Protein AF-M0J5X9-F1 (afdb_monomer_lite)

InterPro domains:
  IPR025234 YjzH-like [PF13783] (4-45)

Sequence (56 aa):
MPSYEYKTLDVDTGMFGSSSVPTEKLNELGADGWEVVAPITENSGQTAGLLLQRER

Foldseek 3Di:
DWDKDKDKDFDPWCPQPPHDDPQVVVCVVPDPQKGFDDFDADPVRTGGITMIMHTD

Organism: NCBI:txid662477

Structure (mmCIF, N/CA/C/O backbone):
data_AF-M0J5X9-F1
#
_entry.id   AF-M0J5X9-F1
#
loop_
_atom_site.group_PDB
_atom_site.id
_atom_site.type_symbol
_atom_site.label_atom_id
_atom_site.label_alt_id
_atom_site.label_comp_id
_atom_site.label_asym_id
_atom_site.label_entity_id
_atom_site.label_seq_id
_atom_site.pdbx_PDB_ins_code
_atom_site.Cartn_x
_atom_site.Cartn_y
_atom_site.Cartn_z
_atom_site.occupancy
_atom_site.B_iso_or_equiv
_atom_site.auth_seq_id
_atom_site.auth_comp_id
_atom_site.auth_asym_id
_atom_site.auth_atom_id
_atom_site.pdbx_PDB_model_num
ATOM 1 N N . MET A 1 1 ? -9.322 3.881 24.694 1.00 65.44 1 MET A N 1
ATOM 2 C CA . MET A 1 1 ? -8.277 4.119 23.678 1.00 65.44 1 MET A CA 1
ATOM 3 C C . MET A 1 1 ? -8.571 3.171 22.537 1.00 65.44 1 MET A C 1
ATOM 5 O O . MET A 1 1 ? -8.819 2.012 22.854 1.00 65.44 1 MET A O 1
ATOM 9 N N . PRO A 1 2 ? -8.620 3.640 21.284 1.00 79.56 2 PRO A N 1
ATOM 10 C CA . PRO A 1 2 ? -8.809 2.746 20.149 1.00 79.56 2 PRO A CA 1
ATOM 11 C C . PRO A 1 2 ? -7.636 1.763 20.076 1.00 79.56 2 PRO A C 1
ATOM 13 O O . PRO A 1 2 ? -6.486 2.142 20.323 1.00 79.56 2 PRO A O 1
ATOM 16 N N . SER A 1 3 ? -7.938 0.498 19.804 1.00 90.94 3 SER A N 1
ATOM 17 C CA . SER A 1 3 ? -6.940 -0.528 19.500 1.00 90.94 3 SER A CA 1
ATOM 18 C C . SER A 1 3 ? -6.919 -0.769 18.000 1.00 90.94 3 SER A C 1
ATOM 20 O O . SER A 1 3 ? -7.972 -0.762 17.377 1.00 90.94 3 SER A O 1
ATOM 22 N N . TYR A 1 4 ? -5.741 -0.996 17.426 1.00 92.88 4 TYR A N 1
ATOM 23 C CA . TYR A 1 4 ? -5.595 -1.235 15.992 1.00 92.88 4 TYR A CA 1
ATOM 24 C C . TYR A 1 4 ? -5.008 -2.618 15.724 1.00 92.88 4 TYR A C 1
ATOM 26 O O . TYR A 1 4 ? -4.133 -3.090 16.455 1.00 92.88 4 TYR A O 1
ATOM 34 N N . GLU A 1 5 ? -5.491 -3.252 14.662 1.00 94.81 5 GLU A N 1
ATOM 35 C CA . GLU A 1 5 ? -4.886 -4.426 14.043 1.00 94.81 5 GLU A CA 1
ATOM 36 C C . GLU A 1 5 ? -4.061 -3.990 12.831 1.00 94.81 5 GLU A C 1
ATOM 38 O O . GLU A 1 5 ? -4.446 -3.066 12.115 1.00 94.81 5 GLU A O 1
ATOM 43 N N . TYR A 1 6 ? -2.944 -4.677 12.587 1.00 94.50 6 TYR A N 1
ATOM 44 C CA . TYR A 1 6 ? -2.047 -4.403 11.465 1.00 94.50 6 TYR A CA 1
ATOM 45 C C . TYR A 1 6 ? -1.804 -5.670 10.655 1.00 94.50 6 TYR A C 1
ATOM 47 O O . TYR A 1 6 ? -1.673 -6.758 11.220 1.00 94.50 6 TYR A O 1
ATOM 55 N N . LYS A 1 7 ? -1.701 -5.523 9.334 1.00 94.62 7 LYS A N 1
ATOM 56 C CA . LYS A 1 7 ? -1.247 -6.590 8.437 1.00 94.62 7 LYS A CA 1
ATOM 57 C C . LYS A 1 7 ? -0.475 -6.016 7.260 1.00 94.62 7 LYS A C 1
ATOM 59 O O . LYS A 1 7 ? -0.636 -4.847 6.911 1.00 94.62 7 LYS A O 1
ATOM 64 N N . THR A 1 8 ? 0.320 -6.861 6.623 1.00 94.44 8 THR A N 1
ATOM 65 C CA . THR A 1 8 ? 0.985 -6.541 5.363 1.00 94.44 8 THR A CA 1
ATOM 66 C C . THR A 1 8 ? 0.260 -7.211 4.204 1.00 94.44 8 THR A C 1
ATOM 68 O O . THR A 1 8 ? -0.292 -8.304 4.345 1.00 94.44 8 THR A O 1
ATOM 71 N N . LEU A 1 9 ? 0.241 -6.535 3.062 1.00 91.56 9 LEU A N 1
ATOM 72 C CA . LEU A 1 9 ? -0.153 -7.107 1.783 1.00 91.56 9 LEU A CA 1
ATOM 73 C C . LEU A 1 9 ? 1.049 -7.015 0.852 1.00 91.56 9 LEU A C 1
ATOM 75 O O . LEU A 1 9 ? 1.511 -5.909 0.567 1.00 91.56 9 LEU A O 1
ATOM 79 N N . ASP A 1 10 ? 1.541 -8.158 0.395 1.00 91.44 10 ASP A N 1
ATOM 80 C CA . ASP A 1 10 ? 2.605 -8.190 -0.600 1.00 91.44 10 ASP A CA 1
ATOM 81 C C . ASP A 1 10 ? 2.047 -7.743 -1.952 1.00 91.44 10 ASP A C 1
ATOM 83 O O . ASP A 1 10 ? 0.930 -8.100 -2.338 1.00 91.44 10 ASP A O 1
ATOM 87 N N . VAL A 1 11 ? 2.825 -6.932 -2.659 1.00 88.56 11 VAL A N 1
ATOM 88 C CA . VAL A 1 11 ? 2.524 -6.509 -4.026 1.00 88.56 11 VAL A CA 1
ATOM 89 C C . VAL A 1 11 ? 3.684 -6.903 -4.917 1.00 88.56 11 VAL A C 1
ATOM 91 O O . VAL A 1 11 ? 4.831 -6.943 -4.473 1.00 88.56 11 VAL A O 1
ATOM 94 N N . ASP A 1 12 ? 3.404 -7.155 -6.191 1.00 88.38 12 ASP A N 1
ATOM 95 C CA . ASP A 1 12 ? 4.474 -7.433 -7.138 1.00 88.38 12 ASP A CA 1
ATOM 96 C C . ASP A 1 12 ? 5.418 -6.230 -7.225 1.00 88.38 12 ASP A C 1
ATOM 98 O O . ASP A 1 12 ? 4.995 -5.088 -7.453 1.00 88.38 12 ASP A O 1
ATOM 102 N N . THR A 1 13 ? 6.713 -6.486 -7.048 1.00 80.69 13 THR A N 1
ATOM 103 C CA . THR A 1 13 ? 7.735 -5.446 -7.114 1.00 80.69 13 THR A CA 1
ATOM 104 C C . THR A 1 13 ? 7.652 -4.730 -8.462 1.00 80.69 13 THR A C 1
ATOM 106 O O . THR A 1 13 ? 7.746 -5.339 -9.527 1.00 80.69 13 THR A O 1
ATOM 109 N N . GLY A 1 14 ? 7.463 -3.411 -8.419 1.00 80.50 14 GLY A N 1
ATOM 110 C CA . GLY A 1 14 ? 7.302 -2.589 -9.620 1.00 80.50 14 GLY A CA 1
ATOM 111 C C . GLY A 1 14 ? 5.858 -2.410 -10.102 1.00 80.50 14 GLY A C 1
ATOM 112 O O . GLY A 1 14 ? 5.664 -1.674 -11.067 1.00 80.50 14 GLY A O 1
ATOM 113 N N . MET A 1 15 ? 4.849 -2.961 -9.411 1.00 86.62 15 MET A N 1
ATOM 114 C CA . MET A 1 15 ? 3.421 -2.717 -9.693 1.00 86.62 15 MET A CA 1
ATOM 115 C C . MET A 1 15 ? 3.088 -1.219 -9.789 1.00 86.62 15 MET A C 1
ATOM 117 O O . MET A 1 15 ? 2.316 -0.799 -10.649 1.00 86.62 15 MET A O 1
ATOM 121 N N . PHE A 1 16 ? 3.701 -0.399 -8.932 1.00 85.00 16 PHE A N 1
ATOM 122 C CA . PHE A 1 16 ? 3.518 1.057 -8.916 1.00 85.00 16 PHE A CA 1
ATOM 123 C C . PHE A 1 16 ? 4.564 1.820 -9.755 1.00 85.00 16 PHE A C 1
ATOM 125 O O . PHE A 1 16 ? 4.505 3.047 -9.868 1.00 85.00 16 PHE A O 1
ATOM 132 N N . GLY A 1 17 ? 5.517 1.114 -10.372 1.00 81.50 17 GLY A N 1
ATOM 133 C CA . GLY A 1 17 ? 6.617 1.707 -11.130 1.00 81.50 17 GLY A CA 1
ATOM 134 C C . GLY A 1 17 ? 7.408 2.724 -10.304 1.00 81.50 17 GLY A C 1
ATOM 135 O O . GLY A 1 17 ? 7.798 2.452 -9.172 1.00 81.50 17 GLY A O 1
ATOM 136 N N . SER A 1 18 ? 7.639 3.905 -10.880 1.00 76.62 18 SER A N 1
ATOM 137 C CA . SER A 1 18 ? 8.253 5.057 -10.205 1.00 76.62 18 SER A CA 1
ATOM 138 C C . SER A 1 18 ? 7.230 6.032 -9.608 1.00 76.62 18 SER A C 1
ATOM 140 O O . SER A 1 18 ? 7.595 7.142 -9.226 1.00 76.62 18 SER A O 1
ATOM 142 N N . SER A 1 19 ? 5.943 5.676 -9.607 1.00 78.88 19 SER A N 1
ATOM 143 C CA . SER A 1 19 ? 4.877 6.540 -9.095 1.00 78.88 19 SER A CA 1
ATOM 144 C C . SER A 1 19 ? 4.655 6.295 -7.607 1.00 78.88 19 SER A C 1
ATOM 146 O O . SER A 1 19 ? 4.875 5.196 -7.101 1.00 78.88 19 SER A O 1
ATOM 148 N N . SER A 1 20 ? 4.176 7.316 -6.898 1.00 85.69 20 SER A N 1
ATOM 149 C CA . SER A 1 20 ? 3.724 7.153 -5.518 1.00 85.69 20 SER A CA 1
ATOM 150 C C . SER A 1 20 ? 2.529 6.203 -5.460 1.00 85.69 20 SER A C 1
ATOM 152 O O . SER A 1 20 ? 1.617 6.306 -6.286 1.00 85.69 20 SER A O 1
ATOM 154 N N . VAL A 1 21 ? 2.493 5.332 -4.452 1.00 89.69 21 VAL A N 1
ATOM 155 C CA . VAL A 1 21 ? 1.337 4.464 -4.198 1.00 89.69 21 VAL A CA 1
ATOM 156 C C . VAL A 1 21 ? 0.088 5.324 -3.963 1.00 89.69 21 VAL A C 1
ATOM 158 O O . VAL A 1 21 ? 0.113 6.182 -3.078 1.00 89.69 21 VAL A O 1
ATOM 161 N N . PRO A 1 22 ? -1.007 5.125 -4.718 1.00 90.44 22 PRO A N 1
ATOM 162 C CA . PRO A 1 22 ? -2.205 5.951 -4.617 1.00 90.44 22 PRO A CA 1
ATOM 163 C C . PRO A 1 22 ? -3.081 5.512 -3.432 1.00 90.44 22 PRO A C 1
ATOM 165 O O . PRO A 1 22 ? -4.171 4.978 -3.624 1.00 90.44 22 PRO A O 1
ATOM 168 N N . THR A 1 23 ? -2.595 5.711 -2.206 1.00 91.38 23 THR A N 1
ATOM 169 C CA . THR A 1 23 ? -3.222 5.221 -0.964 1.00 91.38 23 THR A CA 1
ATOM 170 C C . THR A 1 23 ? -4.679 5.656 -0.807 1.00 91.38 23 THR A C 1
ATOM 172 O O . THR A 1 23 ? -5.518 4.818 -0.500 1.00 91.38 23 THR A O 1
ATOM 175 N N . GLU A 1 24 ? -5.009 6.918 -1.098 1.00 90.81 24 GLU A N 1
ATOM 176 C CA . GLU A 1 24 ? -6.388 7.433 -1.040 1.00 90.81 24 GLU A CA 1
ATOM 177 C C . GLU A 1 24 ? -7.335 6.632 -1.942 1.00 90.81 24 GLU A C 1
ATOM 179 O O . GLU A 1 24 ? -8.355 6.126 -1.484 1.00 90.81 24 GLU A O 1
ATOM 184 N N . LYS A 1 25 ? -6.943 6.419 -3.204 1.00 90.81 25 LYS A N 1
ATOM 185 C CA . LYS A 1 25 ? -7.740 5.649 -4.170 1.00 90.81 25 LYS A CA 1
ATOM 186 C C . LYS A 1 25 ? -7.854 4.180 -3.777 1.00 90.81 25 LYS A C 1
ATOM 188 O O . LYS A 1 25 ? -8.885 3.565 -4.010 1.00 90.81 25 LYS A O 1
ATOM 193 N N . LEU A 1 26 ? -6.801 3.598 -3.200 1.00 90.69 26 LEU A N 1
ATOM 194 C CA . LEU A 1 26 ? -6.850 2.222 -2.700 1.00 90.69 26 LEU A CA 1
ATOM 195 C C . LEU A 1 26 ? -7.816 2.093 -1.515 1.00 90.69 26 LEU A C 1
ATOM 197 O O . LEU A 1 26 ? -8.531 1.099 -1.425 1.00 90.69 26 LEU A O 1
ATOM 201 N N . ASN A 1 27 ? -7.882 3.106 -0.651 1.00 93.00 27 ASN A N 1
ATOM 202 C CA . ASN A 1 27 ? -8.802 3.126 0.485 1.00 93.00 27 ASN A CA 1
ATOM 203 C C . ASN A 1 27 ? -10.259 3.348 0.053 1.00 93.00 27 ASN A C 1
ATOM 205 O O . ASN A 1 27 ? -11.152 2.765 0.660 1.00 93.00 27 ASN A O 1
ATOM 209 N N . GLU A 1 28 ? -10.511 4.091 -1.032 1.00 91.00 28 GLU A N 1
ATOM 210 C CA . GLU A 1 28 ? -11.849 4.195 -1.642 1.00 91.00 28 GLU A CA 1
ATOM 211 C C . GLU A 1 28 ? -12.385 2.841 -2.127 1.00 91.00 28 GLU A C 1
ATOM 213 O O . GLU A 1 28 ? -13.589 2.595 -2.062 1.00 91.00 28 GLU A O 1
ATOM 218 N N . LEU A 1 29 ? -11.501 1.953 -2.601 1.00 85.25 29 LEU A N 1
ATOM 219 C CA . LEU A 1 29 ? -11.891 0.611 -3.042 1.00 85.25 29 LEU A CA 1
ATOM 220 C C . LEU A 1 29 ? -12.305 -0.292 -1.875 1.00 85.25 29 LEU A C 1
ATOM 222 O O . LEU A 1 29 ? -13.074 -1.219 -2.103 1.00 85.25 29 LEU A O 1
ATOM 226 N N . GLY A 1 30 ? -11.826 0.001 -0.659 1.00 72.44 30 GLY A N 1
ATOM 227 C CA . GLY A 1 30 ? -12.286 -0.566 0.609 1.00 72.44 30 GLY A CA 1
ATOM 228 C C . GLY A 1 30 ? -12.159 -2.090 0.730 1.00 72.44 30 GLY A C 1
ATOM 229 O O . GLY A 1 30 ? -12.947 -2.842 0.166 1.00 72.44 30 GLY A O 1
ATOM 230 N N . ALA A 1 31 ? -11.227 -2.573 1.558 1.00 77.06 31 ALA A N 1
ATOM 231 C CA . ALA A 1 31 ? -11.088 -4.004 1.853 1.00 77.06 31 ALA A CA 1
ATOM 232 C C . ALA A 1 31 ? -11.433 -4.309 3.319 1.00 77.06 31 ALA A C 1
ATOM 234 O O . ALA A 1 31 ? -10.578 -4.168 4.183 1.00 77.06 31 ALA A O 1
ATOM 235 N N . ASP A 1 32 ? -12.660 -4.746 3.624 1.00 82.75 32 ASP A N 1
ATOM 236 C CA . ASP A 1 32 ? -13.073 -5.247 4.957 1.00 82.75 32 ASP A CA 1
ATOM 237 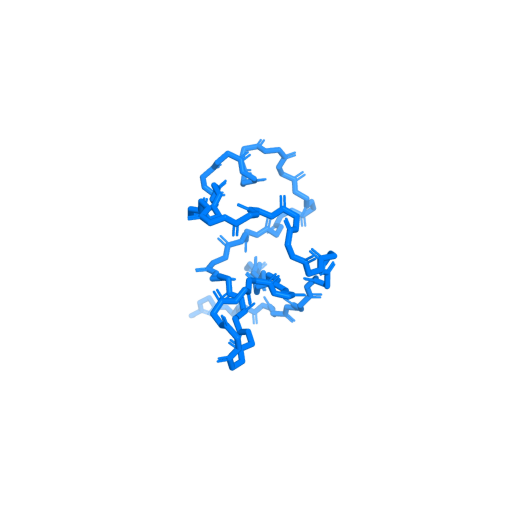C C . ASP A 1 32 ? -12.655 -4.364 6.160 1.00 82.75 32 ASP A C 1
ATOM 239 O O . ASP A 1 32 ? -12.202 -4.860 7.203 1.00 82.75 32 ASP A O 1
ATOM 243 N N . GLY A 1 33 ? -12.772 -3.041 6.004 1.00 87.44 33 GLY A N 1
ATOM 244 C CA . GLY A 1 33 ? -12.397 -2.053 7.024 1.00 87.44 33 GLY A CA 1
ATOM 245 C C . GLY A 1 33 ? -10.889 -1.829 7.184 1.00 87.44 33 GLY A C 1
ATOM 246 O O . GLY A 1 33 ? -10.475 -1.186 8.140 1.00 87.44 33 GLY A O 1
ATOM 247 N N . TRP A 1 34 ? -10.066 -2.372 6.287 1.00 93.31 34 TRP A N 1
ATOM 248 C CA . TRP A 1 34 ? -8.629 -2.131 6.250 1.00 93.31 34 TRP A CA 1
ATOM 249 C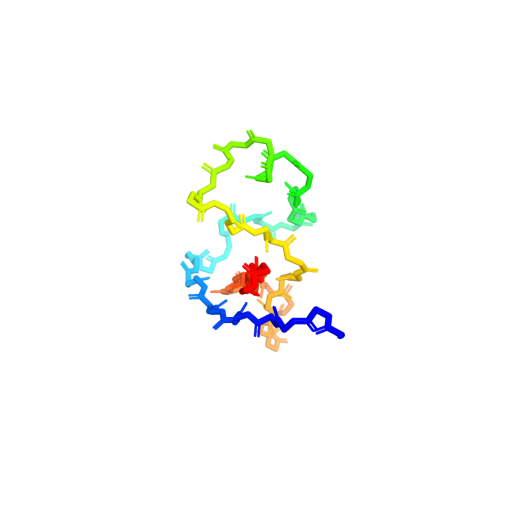 C . TRP A 1 34 ? -8.291 -0.893 5.425 1.00 93.31 34 TRP A C 1
ATOM 251 O O . TRP A 1 34 ? -8.735 -0.753 4.286 1.00 93.31 34 TRP A O 1
ATOM 261 N N .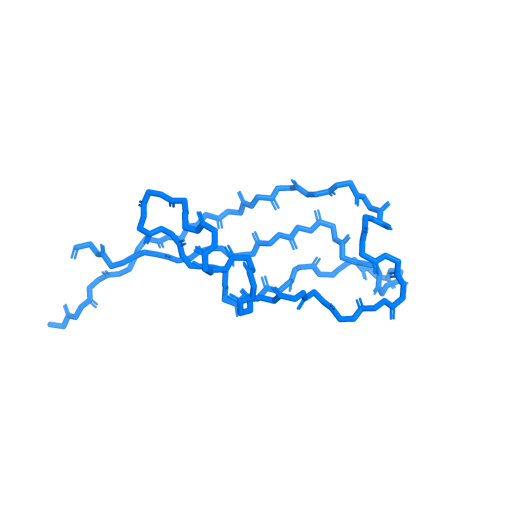 GLU A 1 35 ? -7.424 -0.057 5.983 1.00 94.69 35 GLU A N 1
ATOM 262 C CA . GLU A 1 35 ? -6.885 1.139 5.346 1.00 94.69 35 GLU A CA 1
ATOM 263 C C . GLU A 1 35 ? -5.389 0.972 5.097 1.00 94.69 35 GLU A C 1
ATOM 265 O O . GLU A 1 35 ? -4.632 0.617 6.002 1.00 94.69 35 GLU A O 1
ATOM 270 N N . VAL A 1 36 ? -4.944 1.263 3.878 1.00 94.56 36 VAL A N 1
ATOM 271 C CA . VAL A 1 36 ? -3.532 1.414 3.534 1.00 94.56 36 VAL A CA 1
ATOM 272 C C . VAL A 1 36 ? -3.002 2.677 4.201 1.00 94.56 36 VAL A C 1
ATOM 274 O O . VAL A 1 36 ? -3.462 3.783 3.907 1.00 94.56 36 VAL A O 1
ATOM 277 N N . VAL A 1 37 ? -1.999 2.511 5.060 1.00 94.38 37 VAL A N 1
ATOM 278 C CA . VAL A 1 37 ? -1.384 3.613 5.818 1.00 94.38 37 VAL A CA 1
ATOM 279 C C . VAL A 1 37 ? 0.042 3.917 5.405 1.00 94.38 37 VAL A C 1
ATOM 281 O O . VAL A 1 37 ? 0.506 5.037 5.602 1.00 94.38 37 VAL A O 1
ATOM 284 N N . ALA A 1 38 ? 0.746 2.947 4.822 1.00 93.06 38 ALA A N 1
ATOM 285 C CA . ALA A 1 38 ? 2.092 3.172 4.317 1.00 93.06 38 ALA A CA 1
ATOM 286 C C . ALA A 1 38 ? 2.484 2.149 3.242 1.00 93.06 38 ALA A C 1
ATOM 28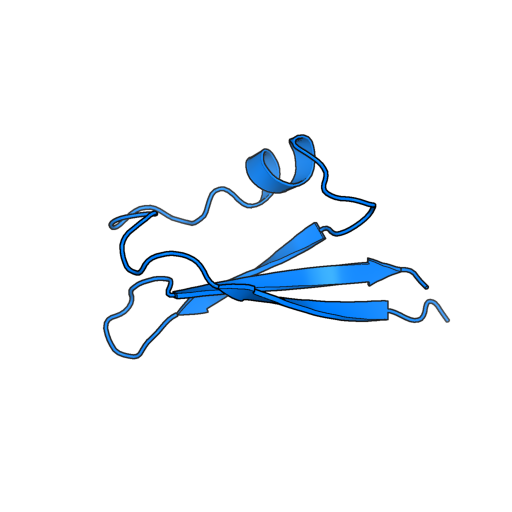8 O O . ALA A 1 38 ? 2.115 0.977 3.345 1.00 93.06 38 ALA A O 1
ATOM 289 N N . PRO A 1 39 ? 3.276 2.554 2.237 1.00 92.44 39 PRO A N 1
ATOM 290 C CA . PRO A 1 39 ? 4.008 1.617 1.401 1.00 92.44 39 PRO A CA 1
ATOM 291 C C . PRO A 1 39 ? 5.221 1.049 2.151 1.00 92.44 39 PRO A C 1
ATOM 293 O O . PRO A 1 39 ? 5.873 1.743 2.930 1.00 92.44 39 PRO A O 1
ATOM 296 N N . ILE A 1 40 ? 5.555 -0.205 1.864 1.00 91.00 40 ILE A N 1
ATOM 297 C CA . ILE A 1 40 ? 6.789 -0.863 2.293 1.00 91.00 40 ILE A CA 1
ATOM 298 C C . ILE A 1 40 ? 7.716 -0.907 1.081 1.00 91.00 40 ILE A C 1
ATOM 300 O O . ILE A 1 40 ? 7.382 -1.494 0.048 1.00 91.00 40 ILE A O 1
ATOM 304 N N . THR A 1 41 ? 8.866 -0.249 1.194 1.00 89.12 41 THR A N 1
ATOM 305 C CA . THR A 1 41 ? 9.859 -0.142 0.120 1.00 89.12 41 THR A CA 1
ATOM 306 C C . THR A 1 41 ? 11.078 -1.005 0.399 1.00 89.12 41 THR A C 1
ATOM 308 O O . THR A 1 41 ? 11.595 -1.011 1.516 1.00 89.12 41 THR A O 1
ATOM 311 N N . GLU A 1 42 ? 11.576 -1.676 -0.632 1.00 84.25 42 GLU A N 1
ATOM 312 C CA . GLU A 1 42 ? 12.859 -2.372 -0.592 1.00 84.25 42 GLU A CA 1
ATOM 313 C C . GLU A 1 42 ? 14.035 -1.405 -0.775 1.00 84.25 42 GLU A C 1
ATOM 315 O O . GLU A 1 42 ? 13.872 -0.247 -1.162 1.00 84.25 42 GLU A O 1
ATOM 320 N N . ASN A 1 43 ? 15.256 -1.909 -0.570 1.00 82.75 43 ASN A N 1
ATOM 321 C CA . ASN A 1 43 ? 16.499 -1.150 -0.760 1.00 82.75 43 ASN A CA 1
ATOM 322 C C . ASN A 1 43 ? 16.665 -0.584 -2.185 1.00 82.75 43 ASN A C 1
ATOM 324 O O . ASN A 1 43 ? 17.424 0.361 -2.383 1.00 82.75 43 ASN A O 1
ATOM 328 N N . SER A 1 44 ? 15.964 -1.146 -3.175 1.00 82.94 44 SER A N 1
ATOM 329 C CA . SER A 1 44 ? 15.916 -0.655 -4.559 1.00 82.94 44 SER A CA 1
ATOM 330 C C . SER A 1 44 ? 15.076 0.620 -4.732 1.00 82.94 44 SER A C 1
ATOM 332 O O . SER A 1 44 ? 15.075 1.206 -5.813 1.00 82.94 44 SER A O 1
ATOM 334 N N . GLY A 1 45 ? 14.343 1.045 -3.696 1.00 83.50 45 GLY A N 1
ATOM 335 C CA . GLY A 1 45 ? 13.376 2.143 -3.75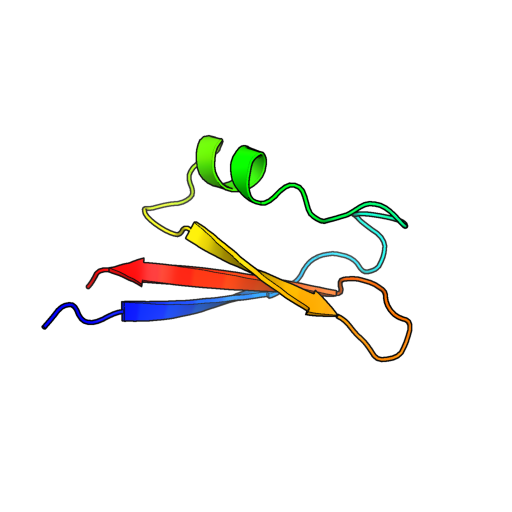1 1.00 83.50 45 GLY A CA 1
ATOM 336 C C . GLY A 1 45 ? 12.018 1.742 -4.334 1.00 83.50 45 GLY A C 1
ATOM 337 O O . GLY A 1 45 ? 11.127 2.583 -4.429 1.00 83.50 45 GLY A O 1
ATOM 338 N N . GLN A 1 46 ? 11.839 0.474 -4.712 1.00 86.12 46 GLN A N 1
ATOM 339 C CA . GLN A 1 46 ? 10.570 -0.038 -5.220 1.00 86.12 46 GLN A CA 1
ATOM 340 C C . GLN A 1 46 ? 9.658 -0.463 -4.070 1.00 86.12 46 GLN A C 1
ATOM 342 O O . GLN A 1 46 ? 10.110 -1.002 -3.059 1.00 86.12 46 GLN A O 1
ATOM 347 N N . THR A 1 47 ? 8.357 -0.229 -4.227 1.00 89.75 47 THR A N 1
ATOM 348 C CA . THR A 1 47 ? 7.349 -0.759 -3.306 1.00 89.75 47 THR A CA 1
ATOM 349 C C . THR A 1 47 ? 7.201 -2.263 -3.518 1.00 89.75 47 T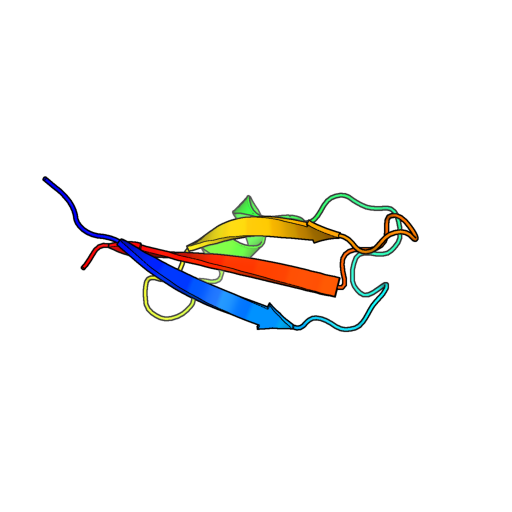HR A C 1
ATOM 351 O O . THR A 1 47 ? 6.942 -2.696 -4.640 1.00 89.75 47 THR A O 1
ATOM 354 N N . ALA A 1 48 ? 7.341 -3.023 -2.433 1.00 90.31 48 ALA A N 1
ATOM 355 C CA . ALA A 1 48 ? 7.162 -4.477 -2.395 1.00 90.31 48 ALA A CA 1
ATOM 356 C C . ALA A 1 48 ? 5.988 -4.909 -1.501 1.00 90.31 48 ALA A C 1
ATOM 358 O O . ALA A 1 48 ? 5.543 -6.050 -1.552 1.00 90.31 48 ALA A O 1
ATOM 359 N N . GLY A 1 49 ? 5.440 -3.996 -0.697 1.00 92.75 49 GLY A N 1
ATOM 360 C CA . GLY A 1 49 ? 4.267 -4.291 0.116 1.00 92.75 49 GLY A CA 1
ATOM 361 C C . GLY A 1 49 ? 3.501 -3.048 0.529 1.00 92.75 49 GLY A C 1
ATOM 362 O O . GLY A 1 49 ? 3.955 -1.916 0.351 1.00 92.75 49 GLY A O 1
ATOM 363 N N . LEU A 1 50 ? 2.333 -3.271 1.113 1.00 94.06 50 LEU A N 1
ATOM 364 C CA . LEU A 1 50 ? 1.496 -2.257 1.740 1.00 94.06 50 LEU A CA 1
ATOM 365 C C . LEU A 1 50 ? 1.290 -2.625 3.208 1.00 94.06 50 LEU A C 1
ATOM 367 O O . LEU A 1 50 ? 1.007 -3.779 3.528 1.00 94.06 50 LEU A O 1
ATOM 371 N N . LEU A 1 51 ? 1.404 -1.642 4.095 1.00 95.06 51 LEU A N 1
ATOM 372 C CA . LEU A 1 51 ? 0.968 -1.748 5.480 1.00 95.06 51 LEU A CA 1
ATOM 373 C C . LEU A 1 51 ? -0.488 -1.300 5.564 1.00 95.06 51 LEU A C 1
ATOM 375 O O . LEU A 1 51 ? -0.822 -0.179 5.166 1.00 95.06 51 LEU A O 1
ATOM 379 N N . LEU A 1 52 ? -1.332 -2.171 6.107 1.00 95.19 52 LEU A N 1
ATOM 380 C CA . LEU A 1 52 ? -2.735 -1.893 6.351 1.00 95.19 52 LEU A CA 1
ATOM 381 C C . LEU A 1 52 ? -3.012 -1.856 7.853 1.00 95.19 52 LEU A C 1
ATOM 383 O O . LEU A 1 52 ? -2.424 -2.630 8.614 1.00 95.19 52 LEU A O 1
ATOM 387 N N . GLN A 1 53 ? -3.946 -1.000 8.261 1.00 94.75 53 GLN A N 1
ATOM 388 C CA . GLN A 1 53 ? -4.472 -0.948 9.622 1.00 94.75 53 GLN A CA 1
ATOM 389 C C . GLN A 1 53 ? -5.998 -1.052 9.636 1.00 94.75 53 GLN A C 1
ATOM 391 O O . GLN A 1 53 ? -6.653 -0.715 8.651 1.00 94.75 53 GLN A O 1
ATOM 396 N N . ARG A 1 54 ? -6.560 -1.473 10.766 1.00 94.31 54 ARG A N 1
ATOM 397 C CA . ARG A 1 54 ? -8.002 -1.436 11.035 1.00 94.31 54 ARG A CA 1
ATOM 398 C C . ARG A 1 54 ? -8.255 -1.215 12.523 1.00 94.31 54 ARG A C 1
ATOM 400 O O . ARG A 1 54 ? -7.509 -1.739 13.346 1.00 94.31 54 ARG A O 1
ATOM 407 N N . GLU A 1 55 ? -9.291 -0.456 12.870 1.00 91.56 55 GLU A N 1
ATOM 408 C CA . GLU A 1 55 ? -9.731 -0.294 14.263 1.00 91.56 55 GLU A CA 1
ATOM 409 C C . GLU A 1 55 ? -10.416 -1.573 14.779 1.00 91.56 55 GLU A C 1
ATOM 411 O O . GLU A 1 55 ? -11.192 -2.210 14.063 1.00 91.56 55 GLU A O 1
ATOM 416 N N . ARG A 1 56 ? -10.090 -1.962 16.014 1.00 81.44 56 ARG A N 1
ATOM 417 C CA . ARG A 1 56 ? -10.582 -3.157 16.709 1.00 81.44 56 ARG A CA 1
ATOM 418 C C . ARG A 1 56 ? -11.623 -2.816 17.761 1.00 81.44 56 ARG A C 1
ATOM 420 O O . ARG A 1 56 ? -11.343 -1.898 18.566 1.00 81.44 56 ARG A O 1
#

Secondary structure (DSSP, 8-state):
---EEEEEEE--TTTTTTSPP-HHHHHHH-BTTBEEEEEEE-TTS-EEEEEEEEE-

pLDDT: mean 88.16, std 6.38, range [65.44, 95.19]

Radius of gyration: 11.94 Å; chains: 1; bounding box: 30×16×35 Å